Protein AF-A0A5E4WAC9-F1 (afdb_monomer_lite)

Sequence (56 aa):
MRQEKALAAADALHAWIMGQRQKVPDGSAIARAPDYSLKRWEALTRYLDDGNAADR

Secondary structure (DSSP, 8-state):
-HHHHHHHHHHHHHHHHHHHHHHSPTT-TTTHHHHHHHHTHHHHHHHHHHTTTT--

Structure (mmCIF, N/CA/C/O backbone):
data_AF-A0A5E4WAC9-F1
#
_entry.id   AF-A0A5E4WAC9-F1
#
loop_
_atom_site.group_PDB
_atom_site.id
_atom_site.type_symbol
_atom_site.label_atom_id
_atom_site.label_alt_id
_atom_site.label_comp_id
_atom_site.label_asym_id
_atom_site.label_entity_id
_atom_site.label_seq_id
_atom_site.pdbx_PDB_ins_code
_atom_site.Cartn_x
_atom_site.Cartn_y
_atom_site.Cartn_z
_atom_site.occupancy
_atom_site.B_iso_or_equiv
_atom_site.auth_seq_id
_atom_site.auth_comp_id
_atom_site.auth_asym_id
_atom_site.auth_atom_id
_atom_site.pdbx_PDB_model_num
ATOM 1 N N . MET A 1 1 ? -12.776 -1.064 17.523 1.00 62.31 1 MET A N 1
ATOM 2 C CA . MET A 1 1 ? -11.452 -1.602 17.924 1.00 62.31 1 MET A CA 1
ATOM 3 C C . MET A 1 1 ? -10.818 -2.561 16.912 1.00 62.31 1 MET A C 1
ATOM 5 O O . MET A 1 1 ? -9.689 -2.296 16.524 1.00 62.31 1 MET A O 1
ATOM 9 N N . ARG A 1 2 ? -11.447 -3.672 16.480 1.00 68.81 2 ARG A N 1
ATOM 10 C CA . ARG A 1 2 ? -10.808 -4.588 15.500 1.00 68.81 2 ARG A CA 1
ATOM 11 C C . ARG A 1 2 ? -10.731 -3.993 14.086 1.00 68.81 2 ARG A C 1
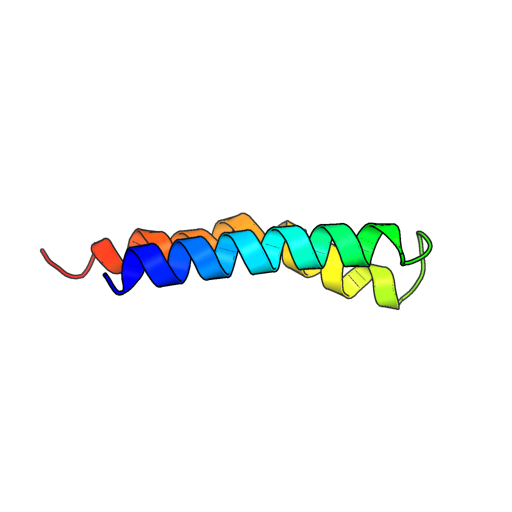ATOM 13 O O . ARG A 1 2 ? -9.689 -4.107 13.455 1.00 68.81 2 ARG A O 1
ATOM 20 N N . GLN A 1 3 ? -11.788 -3.308 13.648 1.00 65.44 3 GLN A N 1
ATOM 21 C CA . GLN A 1 3 ? -11.870 -2.697 12.315 1.00 65.44 3 GLN A CA 1
ATOM 22 C C . GLN A 1 3 ? -10.947 -1.484 12.153 1.00 65.44 3 GLN A C 1
ATOM 24 O O . GLN A 1 3 ? -10.190 -1.406 11.197 1.00 65.44 3 GLN A O 1
ATOM 29 N N . GLU A 1 4 ? -10.900 -0.591 13.143 1.00 70.69 4 GLU A N 1
ATOM 30 C CA . GLU A 1 4 ? -9.994 0.572 13.133 1.00 70.69 4 GLU A CA 1
ATOM 31 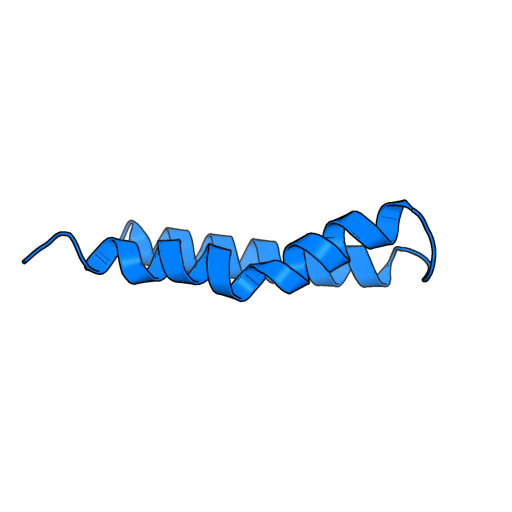C C . GLU A 1 4 ? -8.517 0.157 13.039 1.00 70.69 4 GLU A C 1
ATOM 33 O O . GLU A 1 4 ? -7.730 0.771 12.325 1.00 70.69 4 GLU A O 1
ATOM 38 N N . LYS A 1 5 ? -8.143 -0.939 13.714 1.00 76.19 5 LYS A N 1
ATOM 39 C CA . LYS A 1 5 ? -6.796 -1.517 13.619 1.00 76.19 5 LYS A CA 1
ATOM 40 C C . LYS A 1 5 ? -6.534 -2.155 12.252 1.00 76.19 5 LYS A C 1
ATOM 42 O O . LYS A 1 5 ? -5.403 -2.107 11.781 1.00 76.19 5 LYS A O 1
ATOM 47 N N . ALA A 1 6 ? -7.553 -2.747 11.628 1.00 79.69 6 ALA A N 1
ATOM 48 C CA . ALA A 1 6 ? -7.447 -3.338 10.297 1.00 79.69 6 ALA A CA 1
ATOM 49 C C . ALA A 1 6 ? -7.297 -2.266 9.204 1.00 79.69 6 ALA A C 1
ATOM 51 O O . ALA A 1 6 ? -6.451 -2.421 8.328 1.00 79.69 6 ALA A O 1
ATOM 52 N N . LEU A 1 7 ? -8.036 -1.157 9.309 1.00 79.75 7 LEU A N 1
ATOM 53 C CA . LEU A 1 7 ? -7.897 0.013 8.437 1.00 79.75 7 LEU A CA 1
ATOM 54 C C . LEU A 1 7 ? -6.504 0.637 8.568 1.00 79.75 7 LEU A C 1
ATOM 56 O O . LEU A 1 7 ? -5.803 0.771 7.572 1.00 79.75 7 LEU A O 1
ATOM 60 N N . ALA A 1 8 ? -6.035 0.887 9.795 1.00 84.44 8 ALA A N 1
ATOM 61 C CA . ALA A 1 8 ? -4.689 1.419 10.020 1.00 84.44 8 ALA A CA 1
ATOM 62 C C . ALA A 1 8 ? -3.579 0.501 9.467 1.00 84.44 8 ALA A C 1
ATOM 64 O O . ALA A 1 8 ? -2.576 0.976 8.932 1.00 84.44 8 ALA A O 1
ATOM 65 N N . ALA A 1 9 ? -3.752 -0.822 9.571 1.00 85.81 9 ALA A N 1
ATOM 66 C CA . ALA A 1 9 ? -2.826 -1.789 8.987 1.00 85.81 9 ALA A CA 1
ATOM 67 C C . ALA A 1 9 ? -2.880 -1.795 7.451 1.00 85.81 9 ALA A C 1
ATOM 69 O O . ALA A 1 9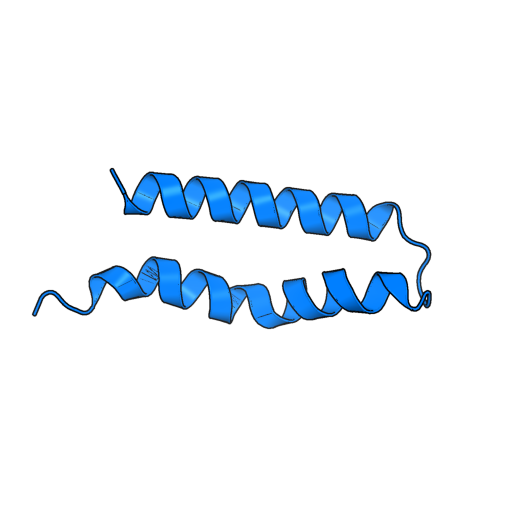 ? -1.837 -1.931 6.807 1.00 85.81 9 ALA A O 1
ATOM 70 N N . ALA A 1 10 ? -4.067 -1.624 6.863 1.00 87.25 10 ALA A N 1
ATOM 71 C CA . ALA A 1 10 ? -4.231 -1.493 5.422 1.00 87.25 10 ALA A CA 1
ATOM 72 C C . ALA A 1 10 ? -3.553 -0.213 4.908 1.00 87.25 10 ALA A C 1
ATOM 74 O O . ALA A 1 10 ? -2.734 -0.289 3.998 1.00 87.25 10 ALA A O 1
ATOM 75 N N . ASP A 1 11 ? -3.783 0.940 5.532 1.00 87.88 11 ASP A N 1
ATOM 76 C CA . ASP A 1 11 ? -3.112 2.190 5.151 1.00 87.88 11 ASP A CA 1
ATOM 77 C C . ASP A 1 11 ? -1.581 2.084 5.238 1.00 87.88 11 ASP A C 1
ATOM 79 O O . ASP A 1 11 ? -0.866 2.473 4.309 1.00 87.88 11 ASP A O 1
ATOM 83 N N . ALA A 1 12 ? -1.061 1.480 6.313 1.00 90.88 12 ALA A N 1
ATOM 84 C CA . ALA A 1 12 ? 0.374 1.248 6.468 1.00 90.88 12 ALA A CA 1
ATOM 85 C C . ALA A 1 12 ? 0.938 0.324 5.372 1.00 90.88 12 ALA A C 1
ATOM 87 O O . ALA A 1 12 ? 2.023 0.576 4.837 1.00 90.88 12 ALA A O 1
ATOM 88 N N . LEU A 1 13 ? 0.197 -0.727 5.006 1.00 90.19 13 LEU A N 1
ATOM 89 C CA . LEU A 1 13 ? 0.574 -1.636 3.926 1.00 90.19 13 LEU A CA 1
ATOM 90 C C . LEU A 1 13 ? 0.548 -0.931 2.563 1.00 90.19 13 LEU A C 1
ATOM 92 O O . LEU A 1 13 ? 1.473 -1.117 1.772 1.00 90.19 13 LEU A O 1
ATOM 96 N N . HIS A 1 14 ? -0.453 -0.088 2.302 1.00 90.81 14 HIS A N 1
ATOM 97 C CA . HIS A 1 14 ? -0.555 0.679 1.062 1.00 90.81 14 HIS A CA 1
ATOM 98 C C . HIS A 1 14 ? 0.649 1.604 0.880 1.00 90.81 14 HIS A C 1
ATOM 100 O O . HIS A 1 14 ? 1.333 1.54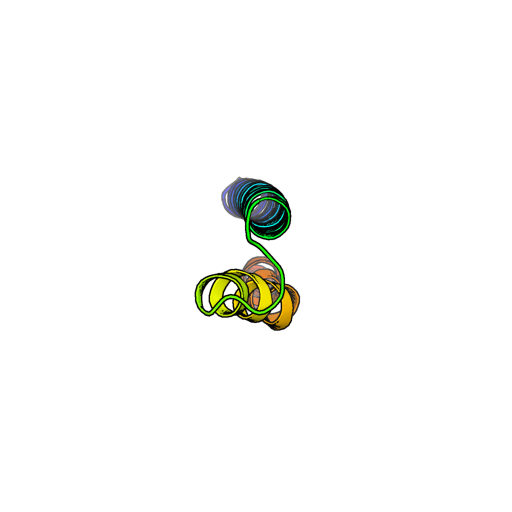9 -0.146 1.00 90.81 14 HIS A O 1
ATOM 106 N N . ALA A 1 15 ? 0.964 2.384 1.917 1.00 92.12 15 ALA A N 1
ATOM 107 C CA . ALA A 1 15 ? 2.109 3.285 1.925 1.00 92.12 15 ALA A CA 1
ATOM 108 C C . ALA A 1 15 ? 3.429 2.526 1.723 1.00 92.12 15 ALA A C 1
ATOM 110 O O . ALA A 1 15 ? 4.304 2.969 0.973 1.00 92.12 15 ALA A O 1
ATOM 111 N N . TRP A 1 16 ? 3.564 1.349 2.341 1.00 92.00 16 TRP A N 1
ATOM 112 C CA . TRP A 1 16 ? 4.738 0.505 2.158 1.00 92.00 16 TRP A CA 1
ATOM 113 C C . TRP A 1 16 ? 4.869 -0.003 0.715 1.00 92.00 16 TRP A C 1
ATOM 115 O O . TRP A 1 16 ? 5.948 0.128 0.135 1.00 92.00 16 TRP A O 1
ATOM 125 N N . ILE A 1 17 ? 3.794 -0.510 0.098 1.00 90.75 17 ILE A N 1
ATOM 126 C CA . ILE A 1 17 ? 3.811 -0.994 -1.297 1.00 90.75 17 ILE A CA 1
ATOM 127 C C . ILE A 1 17 ? 4.167 0.145 -2.264 1.00 90.75 17 ILE A C 1
ATOM 129 O O . ILE A 1 17 ? 5.005 -0.043 -3.150 1.00 90.75 17 ILE A O 1
ATOM 133 N N . MET A 1 18 ? 3.603 1.340 -2.066 1.00 90.81 18 MET A N 1
ATOM 134 C CA . MET A 1 18 ? 3.942 2.527 -2.861 1.00 90.81 18 MET A CA 1
ATOM 135 C C . MET A 1 18 ? 5.421 2.912 -2.711 1.00 90.81 18 MET A C 1
ATOM 137 O O . MET A 1 18 ? 6.093 3.196 -3.704 1.00 90.81 18 MET A O 1
ATOM 141 N N . GLY A 1 19 ? 5.954 2.870 -1.486 1.00 91.56 19 GLY A N 1
ATOM 142 C CA . GLY A 1 19 ? 7.366 3.145 -1.215 1.00 91.56 19 GLY A CA 1
ATOM 143 C C . GLY A 1 19 ? 8.315 2.099 -1.808 1.00 91.56 19 GLY A C 1
ATOM 144 O O . GLY A 1 19 ? 9.409 2.443 -2.254 1.00 91.56 19 GLY A O 1
ATOM 145 N N . GLN A 1 20 ? 7.907 0.827 -1.860 1.00 88.88 20 GLN A N 1
ATOM 146 C CA . GLN A 1 20 ? 8.666 -0.217 -2.553 1.00 88.88 20 GLN A CA 1
ATOM 147 C C . GLN A 1 20 ? 8.630 -0.017 -4.068 1.00 88.88 20 GLN A C 1
ATOM 149 O O . GLN A 1 20 ? 9.668 -0.140 -4.715 1.00 88.88 20 GLN A O 1
ATOM 154 N N . ARG A 1 21 ? 7.481 0.362 -4.642 1.00 87.12 21 ARG A N 1
ATOM 155 C CA . ARG A 1 21 ? 7.365 0.577 -6.090 1.00 87.12 21 ARG A CA 1
ATOM 156 C C . ARG A 1 21 ? 8.305 1.665 -6.607 1.00 87.12 21 ARG A C 1
ATOM 158 O O . ARG A 1 21 ? 8.861 1.502 -7.686 1.00 87.12 21 ARG A O 1
ATOM 165 N N . GLN A 1 22 ? 8.521 2.720 -5.824 1.00 88.06 22 GLN A N 1
ATOM 166 C CA . GLN A 1 22 ? 9.455 3.803 -6.161 1.00 88.06 22 GLN A CA 1
ATOM 167 C C . GLN A 1 22 ? 10.927 3.365 -6.154 1.00 88.06 22 GLN A C 1
ATOM 169 O O . GLN A 1 22 ? 11.753 3.968 -6.830 1.00 88.06 22 GLN A O 1
ATOM 174 N N . LYS A 1 23 ? 11.271 2.320 -5.394 1.00 87.94 23 LYS A N 1
ATOM 175 C CA . LYS A 1 23 ? 12.637 1.773 -5.323 1.00 87.94 23 LYS A CA 1
ATOM 176 C C . LYS A 1 23 ? 12.921 0.752 -6.421 1.00 87.94 23 LYS A C 1
ATOM 178 O O . LYS A 1 23 ? 14.073 0.381 -6.627 1.00 87.94 23 LYS A O 1
ATOM 183 N N . VAL A 1 24 ? 11.878 0.266 -7.090 1.00 84.50 24 VAL A N 1
ATOM 184 C CA . VAL A 1 24 ? 11.974 -0.777 -8.105 1.00 84.50 24 VAL A CA 1
ATOM 185 C C . VAL A 1 24 ? 11.962 -0.131 -9.494 1.00 84.50 24 VAL A C 1
ATOM 187 O O . VAL A 1 24 ? 11.001 0.566 -9.817 1.00 84.50 24 VAL A O 1
ATOM 190 N N . PRO A 1 25 ? 12.980 -0.382 -10.340 1.00 86.19 25 PRO A N 1
ATOM 191 C CA . PRO A 1 25 ? 13.010 0.130 -11.705 1.00 86.19 25 PRO A CA 1
ATOM 192 C C . PRO A 1 25 ? 11.785 -0.315 -12.511 1.00 86.19 25 PRO A C 1
ATOM 194 O O . PRO A 1 25 ? 11.396 -1.495 -12.476 1.00 86.19 25 PRO A O 1
ATOM 197 N N . ASP A 1 26 ? 11.213 0.625 -13.263 1.00 76.44 26 ASP A N 1
ATOM 198 C CA . ASP A 1 26 ? 10.104 0.365 -14.176 1.00 76.44 26 ASP A CA 1
ATOM 199 C C . ASP A 1 26 ? 10.457 -0.721 -15.196 1.00 76.44 26 ASP A C 1
ATOM 201 O O . ASP A 1 26 ? 11.555 -0.763 -15.750 1.00 76.44 26 ASP A O 1
ATOM 205 N N . GLY A 1 27 ? 9.517 -1.642 -15.423 1.00 74.12 27 GLY A N 1
ATOM 206 C CA . GLY A 1 27 ? 9.689 -2.755 -16.360 1.00 74.12 27 GLY A CA 1
ATOM 207 C C . GLY A 1 27 ? 10.416 -3.981 -15.796 1.00 74.12 27 GLY A C 1
ATOM 208 O O . GLY A 1 27 ? 10.479 -5.007 -16.474 1.00 74.12 27 GLY A O 1
ATOM 209 N N . SER A 1 28 ? 10.909 -3.936 -14.553 1.00 81.62 28 SER A N 1
ATOM 210 C CA . SER A 1 28 ? 11.448 -5.132 -13.899 1.00 81.62 28 SER A CA 1
ATOM 211 C C . SER A 1 28 ? 10.343 -6.148 -13.572 1.00 81.62 28 SER A C 1
ATOM 213 O O . SER A 1 28 ? 9.202 -5.796 -13.266 1.00 81.62 28 SER A O 1
ATOM 215 N N . ALA A 1 29 ? 10.682 -7.441 -13.577 1.00 82.00 29 ALA A N 1
ATOM 216 C CA . ALA A 1 29 ? 9.747 -8.496 -13.170 1.00 82.00 29 ALA A CA 1
ATOM 217 C C . ALA A 1 29 ? 9.241 -8.312 -11.723 1.00 82.00 29 ALA A C 1
ATOM 219 O O . ALA A 1 29 ? 8.133 -8.733 -11.400 1.00 82.00 29 ALA A O 1
ATOM 220 N N . ILE A 1 30 ? 10.027 -7.630 -10.881 1.00 82.12 30 ILE A N 1
ATOM 221 C CA . ILE A 1 30 ? 9.710 -7.330 -9.482 1.00 82.12 30 ILE A CA 1
ATOM 222 C C . ILE A 1 30 ? 8.659 -6.219 -9.373 1.00 82.12 30 ILE A C 1
ATOM 224 O O . ILE A 1 30 ? 7.843 -6.278 -8.461 1.00 82.12 30 ILE A O 1
ATOM 228 N N . ALA A 1 31 ? 8.599 -5.269 -10.317 1.00 86.31 31 ALA A N 1
ATOM 229 C CA . ALA A 1 31 ? 7.590 -4.201 -10.327 1.00 86.31 31 ALA A CA 1
ATOM 230 C C . ALA A 1 31 ? 6.156 -4.739 -10.480 1.00 86.31 31 ALA A C 1
ATOM 232 O O . ALA A 1 31 ? 5.208 -4.156 -9.956 1.00 86.31 31 ALA A O 1
ATOM 233 N N . ARG A 1 32 ? 5.992 -5.906 -11.122 1.00 86.12 32 ARG A N 1
ATOM 234 C CA . ARG A 1 32 ? 4.673 -6.510 -11.366 1.00 86.12 32 ARG A CA 1
ATOM 235 C C . ARG A 1 32 ? 3.919 -6.869 -10.087 1.00 86.12 32 ARG A C 1
ATOM 237 O O . ARG A 1 32 ? 2.697 -6.795 -10.082 1.00 86.12 32 ARG A O 1
ATOM 244 N N . ALA A 1 33 ? 4.612 -7.271 -9.024 1.00 87.38 33 ALA A N 1
ATOM 245 C CA . ALA A 1 33 ? 3.982 -7.656 -7.760 1.00 87.38 33 ALA A CA 1
ATOM 246 C C . ALA A 1 33 ? 3.336 -6.468 -7.008 1.00 87.38 33 ALA A C 1
ATOM 248 O O . ALA A 1 33 ? 2.142 -6.557 -6.694 1.00 87.38 33 ALA A O 1
ATOM 249 N N . PRO A 1 34 ? 4.047 -5.351 -6.740 1.00 86.88 34 PRO A N 1
ATOM 250 C CA . PRO A 1 34 ? 3.434 -4.153 -6.183 1.00 86.88 34 PRO A CA 1
ATOM 251 C C . PRO A 1 34 ? 2.386 -3.562 -7.133 1.00 86.88 34 PRO A C 1
ATOM 253 O O . PRO A 1 34 ? 1.300 -3.240 -6.663 1.00 86.88 34 PRO A O 1
ATOM 256 N N . ASP A 1 35 ? 2.620 -3.526 -8.452 1.00 87.44 35 ASP A N 1
ATOM 257 C CA . ASP A 1 35 ? 1.621 -3.028 -9.417 1.00 87.44 35 ASP A CA 1
ATOM 258 C C . ASP A 1 35 ? 0.323 -3.853 -9.390 1.00 87.44 35 ASP A C 1
ATOM 260 O O . ASP A 1 35 ? -0.783 -3.308 -9.376 1.00 87.44 35 ASP A O 1
ATOM 264 N N . TYR A 1 36 ? 0.435 -5.182 -9.328 1.00 87.62 36 TYR A N 1
ATOM 265 C CA . TYR A 1 36 ? -0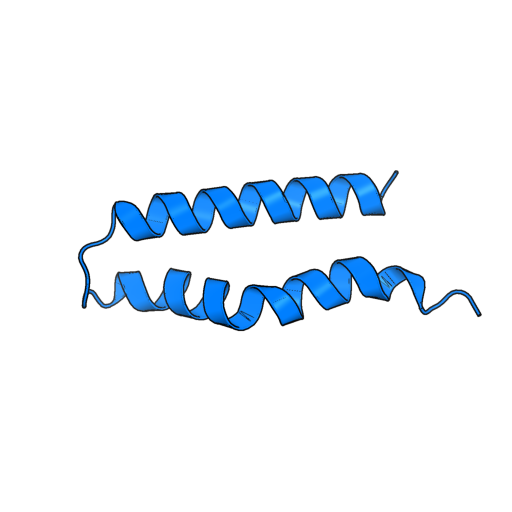.717 -6.073 -9.201 1.00 87.62 36 TYR A CA 1
ATOM 266 C C . TYR A 1 36 ? -1.468 -5.874 -7.881 1.00 87.62 36 TYR A C 1
ATOM 268 O O . TYR A 1 36 ? -2.701 -5.852 -7.869 1.00 87.62 36 TYR A O 1
ATOM 276 N N . SER A 1 37 ? -0.731 -5.713 -6.780 1.00 87.38 37 SER A N 1
ATOM 277 C CA . SER A 1 37 ? -1.309 -5.506 -5.449 1.00 87.38 37 SER A CA 1
ATOM 278 C C . SER A 1 37 ? -2.049 -4.170 -5.368 1.00 87.38 37 SER A C 1
ATOM 280 O O . SER A 1 37 ? -3.181 -4.136 -4.891 1.00 87.38 37 SER A O 1
ATOM 282 N N . LEU A 1 38 ? -1.467 -3.098 -5.919 1.00 87.19 38 LEU A N 1
ATOM 283 C CA . LEU A 1 38 ? -2.100 -1.779 -6.016 1.00 87.19 38 LEU A CA 1
ATOM 284 C C . LEU A 1 38 ? -3.354 -1.821 -6.897 1.00 87.19 38 LEU A C 1
ATOM 286 O O . LEU A 1 38 ? -4.392 -1.285 -6.520 1.00 87.19 38 LEU A O 1
ATOM 290 N N . LYS A 1 39 ? -3.312 -2.536 -8.028 1.00 90.19 39 LYS A N 1
ATOM 291 C CA . LYS A 1 39 ? -4.480 -2.698 -8.910 1.00 90.19 39 LYS A CA 1
ATOM 292 C C . LYS A 1 39 ? -5.658 -3.405 -8.228 1.00 90.19 39 LYS A C 1
ATOM 294 O O . LYS A 1 39 ? -6.804 -3.180 -8.605 1.00 90.19 39 LYS A O 1
ATOM 299 N N . ARG A 1 40 ? -5.394 -4.281 -7.253 1.00 88.25 40 ARG A N 1
ATOM 300 C CA . ARG A 1 40 ? -6.424 -4.996 -6.476 1.00 88.25 40 ARG A CA 1
ATOM 301 C C . ARG A 1 40 ? -6.727 -4.363 -5.119 1.00 88.25 40 ARG A C 1
ATOM 303 O O . ARG A 1 40 ? -7.537 -4.918 -4.381 1.00 88.25 40 ARG A O 1
ATOM 310 N N . TRP A 1 41 ? -6.114 -3.225 -4.802 1.00 88.12 41 TRP A N 1
ATOM 311 C CA . TRP A 1 41 ? -6.210 -2.596 -3.490 1.00 88.12 41 TRP A CA 1
ATOM 312 C C . TRP A 1 41 ? -7.657 -2.323 -3.071 1.00 88.12 41 TRP A C 1
ATOM 314 O O . TRP A 1 41 ? -8.061 -2.744 -1.995 1.00 88.12 41 TRP A O 1
ATOM 324 N N . GLU A 1 42 ? -8.463 -1.737 -3.962 1.00 84.81 42 GLU A N 1
ATOM 325 C CA . GLU A 1 42 ? -9.876 -1.429 -3.701 1.00 84.81 42 GLU A CA 1
ATOM 326 C C . GLU A 1 42 ? -10.698 -2.679 -3.346 1.00 84.81 42 GLU A C 1
ATOM 328 O O . GLU A 1 42 ? -11.524 -2.650 -2.440 1.00 84.81 42 GLU A O 1
ATOM 333 N N . ALA A 1 43 ? -10.439 -3.813 -4.003 1.00 85.38 43 ALA A N 1
ATOM 334 C CA . ALA A 1 43 ? -11.113 -5.067 -3.678 1.00 85.38 43 ALA A CA 1
ATOM 335 C C . ALA A 1 43 ? -10.658 -5.621 -2.319 1.00 85.38 43 ALA A C 1
ATOM 337 O O . ALA A 1 43 ? -11.481 -6.134 -1.568 1.00 85.38 43 ALA A O 1
ATOM 338 N N . LEU A 1 44 ? -9.366 -5.514 -1.989 1.00 81.69 44 LEU A N 1
ATOM 339 C CA . LEU A 1 44 ? -8.807 -5.985 -0.717 1.00 81.69 44 LEU A CA 1
ATOM 340 C C . LEU A 1 44 ? -9.308 -5.160 0.474 1.00 81.69 44 LEU A C 1
ATOM 342 O O . LEU A 1 44 ? -9.624 -5.731 1.516 1.00 81.69 44 LEU A O 1
ATOM 346 N N . THR A 1 45 ? -9.412 -3.839 0.322 1.00 81.94 45 THR A N 1
ATOM 347 C CA . THR A 1 45 ? -9.912 -2.952 1.379 1.00 81.94 45 THR A CA 1
ATOM 348 C C . THR A 1 45 ? -11.425 -2.987 1.501 1.00 81.94 45 THR A C 1
ATOM 350 O O . THR A 1 45 ? -11.935 -2.877 2.612 1.00 81.94 45 THR A O 1
ATOM 353 N N . ARG A 1 46 ? -12.153 -3.246 0.409 1.00 79.25 46 ARG A N 1
ATOM 354 C CA . ARG A 1 46 ? -13.605 -3.431 0.459 1.00 79.25 46 ARG A CA 1
ATOM 355 C C . ARG A 1 46 ? -14.017 -4.600 1.348 1.00 79.25 46 ARG A C 1
ATOM 357 O O . ARG A 1 46 ? -14.993 -4.456 2.054 1.00 79.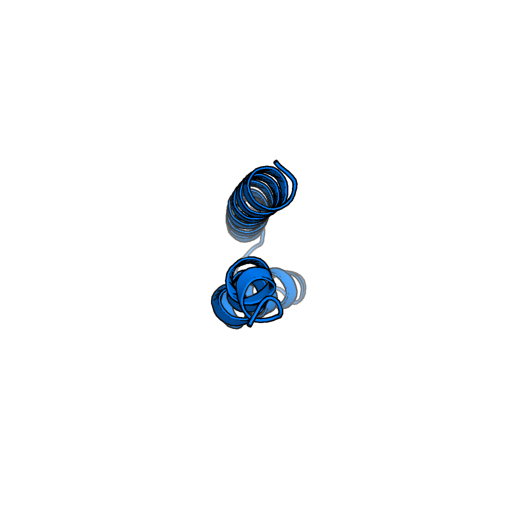25 46 ARG A O 1
ATOM 364 N N . TYR A 1 47 ? -13.273 -5.708 1.406 1.00 67.31 47 TYR A N 1
ATOM 365 C CA . TYR A 1 47 ? -13.564 -6.783 2.375 1.00 67.31 47 TYR A CA 1
ATOM 366 C C . TYR A 1 47 ? -13.260 -6.399 3.831 1.00 67.31 47 TYR A C 1
ATOM 368 O O . TYR A 1 47 ? -13.861 -6.952 4.750 1.00 67.31 47 TYR A O 1
ATOM 376 N N . LEU A 1 48 ? -12.321 -5.476 4.054 1.00 70.44 48 LEU A N 1
ATOM 377 C CA . LEU A 1 48 ? -12.029 -4.948 5.389 1.00 70.44 48 LEU A CA 1
ATOM 378 C C . LEU A 1 48 ? -13.126 -3.975 5.854 1.00 70.44 48 LEU A C 1
ATOM 380 O O . LEU A 1 48 ? -13.410 -3.923 7.045 1.00 70.44 48 LEU A O 1
ATOM 384 N N . ASP A 1 49 ? -13.769 -3.271 4.919 1.00 64.50 49 ASP A N 1
ATOM 385 C CA . ASP A 1 49 ? -14.915 -2.382 5.161 1.00 64.50 49 ASP A CA 1
ATOM 386 C C . ASP A 1 49 ? -16.256 -3.156 5.257 1.00 64.50 49 ASP A C 1
ATOM 388 O O . ASP A 1 49 ? -17.045 -2.958 6.180 1.00 64.50 49 ASP A O 1
ATOM 392 N N . ASP A 1 50 ? -16.471 -4.134 4.367 1.00 61.19 50 ASP A N 1
ATOM 393 C CA . ASP A 1 50 ? -17.685 -4.965 4.241 1.00 61.19 50 ASP A CA 1
ATOM 394 C C . ASP A 1 50 ? -17.782 -6.074 5.304 1.00 61.19 50 ASP A C 1
ATOM 396 O O . ASP A 1 50 ? -18.837 -6.668 5.499 1.00 61.19 50 ASP A O 1
ATOM 400 N N . GLY A 1 51 ? -16.738 -6.285 6.116 1.00 53.19 51 GLY A N 1
ATOM 401 C CA . GLY A 1 51 ? -16.839 -7.050 7.370 1.00 53.19 51 GLY A CA 1
ATOM 402 C C . GLY A 1 51 ? -17.860 -6.480 8.377 1.00 53.19 51 GLY A C 1
ATOM 403 O O . GLY A 1 51 ? -18.046 -7.054 9.449 1.00 53.19 51 GLY A O 1
ATOM 404 N N . ASN A 1 52 ? -18.505 -5.360 8.037 1.00 53.75 52 ASN A N 1
ATOM 405 C CA . ASN A 1 52 ? -19.664 -4.755 8.685 1.00 53.75 52 ASN A CA 1
ATOM 406 C C . ASN A 1 52 ? -21.032 -5.266 8.155 1.00 53.75 52 ASN A C 1
ATOM 408 O O . ASN A 1 52 ? -22.063 -4.936 8.731 1.00 53.75 52 ASN A O 1
ATOM 412 N N . ALA A 1 53 ? -21.088 -6.058 7.076 1.00 50.94 53 ALA A N 1
ATOM 413 C CA . ALA A 1 53 ? -22.342 -6.480 6.431 1.00 50.94 53 ALA A CA 1
ATOM 414 C C . ALA A 1 53 ? -22.901 -7.837 6.913 1.00 50.94 53 ALA A C 1
ATOM 416 O O . ALA A 1 53 ? -23.912 -8.300 6.389 1.00 50.94 53 ALA A O 1
ATOM 417 N N . ALA A 1 54 ? -22.283 -8.470 7.916 1.00 43.31 54 ALA A N 1
ATOM 418 C CA . ALA A 1 54 ? -22.771 -9.720 8.515 1.00 43.31 54 ALA A CA 1
ATOM 419 C C . ALA A 1 54 ? -23.456 -9.532 9.886 1.00 43.31 54 ALA A C 1
ATOM 421 O O . ALA A 1 54 ? -23.618 -10.504 10.620 1.00 43.31 54 ALA A O 1
ATOM 422 N N . ASP A 1 55 ? -23.857 -8.303 10.227 1.00 44.84 55 ASP A N 1
ATOM 423 C CA . ASP A 1 55 ? -24.769 -8.011 11.343 1.00 44.84 55 ASP A CA 1
ATOM 424 C C . ASP A 1 55 ? -26.042 -7.338 10.805 1.00 44.84 55 ASP A C 1
ATOM 426 O O . ASP A 1 55 ? -26.283 -6.143 10.983 1.00 44.84 55 ASP A O 1
ATOM 430 N N . ARG A 1 56 ? -26.845 -8.105 10.063 1.00 43.09 56 ARG A N 1
ATOM 431 C CA . ARG A 1 56 ? -28.258 -7.785 9.870 1.00 43.09 56 ARG A CA 1
ATOM 432 C C . ARG A 1 56 ? -29.112 -9.038 9.881 1.00 43.09 56 ARG A C 1
ATOM 434 O O . ARG A 1 56 ? -28.667 -10.049 9.296 1.00 43.09 56 ARG A O 1
#

Radius of gyration: 13.92 Å; chains: 1; bounding box: 41×14×34 Å

Foldseek 3Di:
DVLVVVVVVLVVVLVVLVVVLVVDDPPDPVNVVSVVCVVCSVVVVVCSVCVVVPPD

pLDDT: mean 79.02, std 13.35, range [43.09, 92.12]

InterPro domains:
  IPR004291 Transposase IS66, central domain [PF03050] (1-52)

Organism: NCBI:txid1891094